Protein AF-A0A3N8QEL3-F1 (afdb_monomer)

Organism: NCBI:txid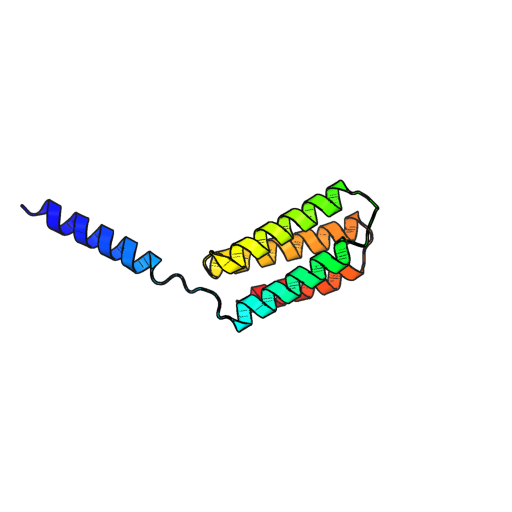488447

pLDDT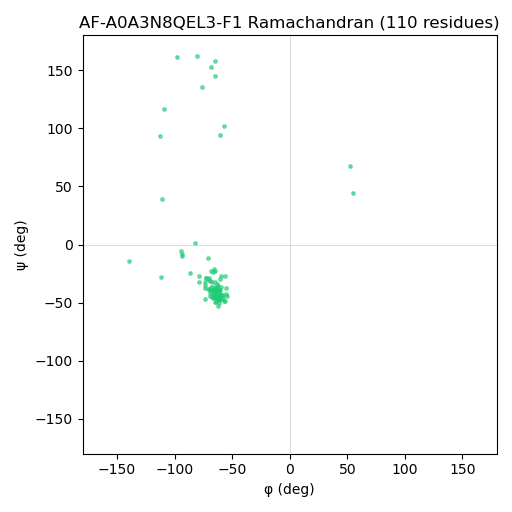: mean 83.71, std 16.27, range [44.38, 97.25]

Foldseek 3Di:
DPPVVVVVVVVVVVVVVVVPLQADDPVLLVLLLVLLVQLLVLLVVFPPPVVLSVVLVVLSVVLNVCNVPHGLVVNLVSLLVSLVSLVVSCVVRVRVSSNVSSVSSNVSSVVD

Mean predicted aligned error: 9.05 Å

Radius of gyration: 18.65 Å; Cα contacts (8 Å, |Δi|>4): 108; chains: 1; bounding box: 52×32×47 Å

Sequence (112 aa):
MRAIRSTLAIVVLLACGVARADTLTIDQAMSARRALDAVQAAGARVDTKPEVRAWLLDDVAIARRALETAQRSDVKQRLIDVAIRARVAAMLLNTPALTPAAAAVDGLAQRL

Structure (mmCIF, N/CA/C/O backbone):
data_AF-A0A3N8QEL3-F1
#
_entry.id   AF-A0A3N8QEL3-F1
#
loop_
_atom_site.group_PDB
_atom_site.id
_atom_site.type_symbol
_atom_site.label_atom_id
_atom_site.label_alt_id
_atom_site.label_comp_id
_atom_site.label_asym_id
_atom_site.label_entity_id
_atom_site.label_seq_id
_atom_site.pdbx_PDB_ins_code
_atom_site.Cartn_x
_atom_site.Cartn_y
_atom_site.Cartn_z
_atom_site.occupancy
_atom_site.B_iso_or_equiv
_atom_site.auth_seq_id
_atom_site.auth_comp_id
_atom_site.auth_asym_id
_atom_site.auth_atom_id
_atom_site.pdbx_PDB_model_num
ATOM 1 N N . MET A 1 1 ? -38.765 21.380 29.645 1.00 47.31 1 MET A N 1
ATOM 2 C CA . MET A 1 1 ? -37.405 20.832 29.890 1.00 47.31 1 MET A CA 1
ATOM 3 C C . MET A 1 1 ? -37.266 19.355 29.458 1.00 47.31 1 MET A C 1
ATOM 5 O O . MET A 1 1 ? -36.734 18.550 30.210 1.00 47.31 1 MET A O 1
ATOM 9 N N . ARG A 1 2 ? -37.734 18.955 28.260 1.00 48.06 2 ARG A N 1
ATOM 10 C CA . ARG A 1 2 ? -37.604 17.560 27.758 1.00 48.06 2 ARG A CA 1
ATOM 11 C C . ARG A 1 2 ? -36.652 17.418 26.562 1.00 48.06 2 ARG A C 1
ATOM 13 O O . ARG A 1 2 ? -36.002 16.391 26.452 1.00 48.06 2 ARG A O 1
ATOM 20 N N . ALA A 1 3 ? -36.495 18.460 25.741 1.00 47.41 3 ALA A N 1
ATOM 21 C CA . ALA A 1 3 ? -35.648 18.423 24.543 1.00 47.41 3 ALA A CA 1
ATOM 22 C C . ALA A 1 3 ? -34.133 18.355 24.835 1.00 47.41 3 ALA A C 1
ATOM 24 O O . ALA A 1 3 ? -33.389 17.762 24.064 1.00 47.41 3 ALA A O 1
ATOM 25 N N . ILE A 1 4 ? -33.683 18.901 25.973 1.00 54.16 4 ILE A N 1
ATOM 26 C CA . ILE A 1 4 ? -32.254 18.963 26.344 1.00 54.16 4 ILE A CA 1
ATOM 27 C C . ILE A 1 4 ? -31.693 17.572 26.695 1.00 54.16 4 ILE A C 1
ATOM 29 O O . ILE A 1 4 ? -30.520 17.293 26.470 1.00 54.16 4 ILE A O 1
ATOM 33 N N . ARG A 1 5 ? -32.525 16.665 27.229 1.00 51.56 5 ARG A N 1
ATOM 34 C CA . ARG A 1 5 ? -32.082 15.304 27.582 1.00 51.56 5 ARG A CA 1
ATOM 35 C C . ARG A 1 5 ? -31.862 14.426 26.347 1.00 51.56 5 ARG A C 1
ATOM 37 O O . ARG A 1 5 ? -30.967 13.588 26.359 1.00 51.56 5 ARG A O 1
ATOM 44 N N . SER A 1 6 ? -32.640 14.637 25.286 1.00 52.88 6 SER A N 1
ATOM 45 C CA . SER A 1 6 ? -32.555 13.844 24.055 1.00 52.88 6 SER A CA 1
ATOM 46 C C . SER A 1 6 ? -31.312 14.178 23.229 1.00 52.88 6 SER A C 1
ATOM 48 O O . SER A 1 6 ? -30.684 13.280 22.675 1.00 52.88 6 SER A O 1
ATOM 50 N N . THR A 1 7 ? -30.915 15.453 23.174 1.00 55.09 7 THR A N 1
ATOM 51 C CA . THR A 1 7 ? -29.715 15.882 22.438 1.00 55.09 7 THR A CA 1
ATOM 52 C C . THR A 1 7 ? -28.426 15.385 23.091 1.00 55.09 7 THR A C 1
ATOM 54 O O . THR A 1 7 ? -27.519 14.950 22.388 1.00 55.09 7 THR A O 1
ATOM 57 N N . LEU A 1 8 ? -28.365 15.345 24.426 1.00 55.44 8 LEU A N 1
ATOM 58 C CA . LEU A 1 8 ? -27.232 14.779 25.171 1.00 55.44 8 LEU A CA 1
ATOM 59 C C . LEU A 1 8 ? -27.033 13.280 24.903 1.00 55.44 8 LEU A C 1
ATOM 61 O O . LEU A 1 8 ? -25.901 12.842 24.724 1.00 55.44 8 LEU A O 1
ATOM 65 N N . ALA A 1 9 ? -28.114 12.501 24.819 1.00 53.41 9 ALA A N 1
ATOM 66 C CA . ALA A 1 9 ? -28.026 11.068 24.533 1.00 53.41 9 ALA A CA 1
ATOM 67 C C . ALA A 1 9 ? -27.458 10.784 23.131 1.00 53.41 9 ALA A C 1
ATOM 69 O O . ALA A 1 9 ? -26.655 9.870 22.968 1.00 53.41 9 ALA A O 1
ATOM 70 N N . ILE A 1 10 ? -27.824 11.597 22.135 1.00 58.16 10 ILE A N 1
ATOM 71 C CA . ILE A 1 10 ? -27.321 11.478 20.760 1.00 58.16 10 ILE A CA 1
ATOM 72 C C . ILE A 1 10 ? -25.837 11.853 20.692 1.00 58.16 10 ILE A C 1
ATOM 74 O O . ILE A 1 10 ? -25.065 11.137 20.065 1.00 58.16 10 ILE A O 1
ATOM 78 N N . VAL A 1 11 ? -25.412 12.914 21.388 1.00 57.41 11 VAL A N 1
ATOM 79 C CA . VAL A 1 11 ? -23.993 13.309 21.461 1.00 57.41 11 VAL A CA 1
ATOM 80 C C . VAL A 1 11 ? -23.150 12.242 22.161 1.00 57.41 11 VAL A C 1
ATOM 82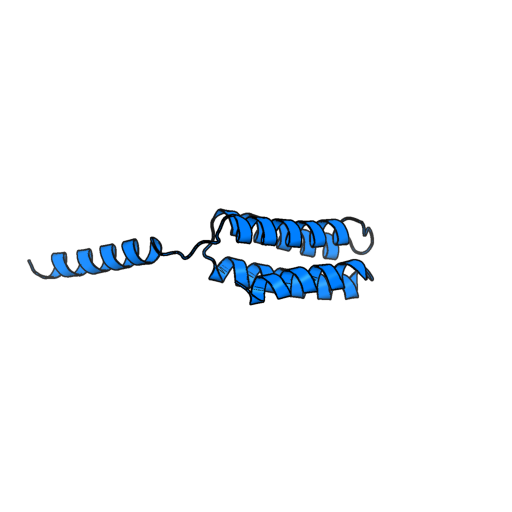 O O . VAL A 1 11 ? -22.056 11.941 21.696 1.00 57.41 11 VAL A O 1
ATOM 85 N N . VAL A 1 12 ? -23.661 11.617 23.226 1.00 55.12 12 VAL A N 1
ATOM 86 C CA . VAL A 1 12 ? -22.973 10.511 23.912 1.00 55.12 12 VAL A CA 1
ATOM 87 C C . VAL A 1 12 ? -22.930 9.252 23.043 1.00 55.12 12 VAL A C 1
ATOM 89 O O . VAL A 1 12 ? -21.894 8.603 22.998 1.00 55.12 12 VAL A O 1
ATOM 92 N N . LEU A 1 13 ? -23.994 8.920 22.306 1.00 52.78 13 LEU A N 1
ATOM 93 C CA . LEU A 1 13 ? -23.998 7.789 21.367 1.00 52.78 13 LEU A CA 1
ATOM 94 C C . LEU A 1 13 ? -23.066 8.019 20.171 1.00 52.78 13 LEU A C 1
ATOM 96 O O . LEU A 1 13 ? -22.363 7.095 19.776 1.00 52.78 13 LEU A O 1
ATOM 100 N N . LEU A 1 14 ? -23.002 9.243 19.638 1.00 52.00 14 LEU A N 1
ATOM 101 C CA . LEU A 1 14 ? -22.030 9.619 18.610 1.00 52.00 14 LEU A CA 1
ATOM 102 C C . LEU A 1 14 ? -20.606 9.542 19.162 1.00 52.00 14 LEU A C 1
ATOM 104 O O . LEU A 1 14 ? -19.788 8.860 18.562 1.00 52.00 14 LEU A O 1
ATOM 108 N N . ALA A 1 15 ? -20.327 10.137 20.327 1.00 50.81 15 ALA A N 1
ATOM 109 C CA . ALA A 1 15 ? -19.009 10.111 20.969 1.00 50.81 15 ALA A CA 1
ATOM 110 C C . ALA A 1 15 ? -18.554 8.689 21.356 1.00 50.81 15 ALA A C 1
ATOM 112 O O . ALA A 1 15 ? -17.384 8.345 21.201 1.00 50.81 15 ALA A O 1
ATOM 113 N N . CYS A 1 16 ? -19.476 7.839 21.818 1.00 49.84 16 CYS A N 1
ATOM 114 C CA . CYS A 1 16 ? -19.197 6.451 22.188 1.00 49.84 16 CYS A CA 1
ATOM 115 C C . CYS A 1 16 ? -19.103 5.530 20.954 1.00 49.84 16 CYS A C 1
ATOM 117 O O . CYS A 1 16 ? -18.349 4.560 20.973 1.00 49.84 16 CYS A O 1
ATOM 119 N N . GLY A 1 17 ? -19.786 5.872 19.854 1.00 44.38 17 GLY A N 1
ATOM 120 C CA . GLY A 1 17 ? -19.627 5.227 18.549 1.00 44.38 17 GLY A CA 1
ATOM 121 C C . GLY A 1 17 ? -18.254 5.479 17.918 1.00 44.38 17 GLY A C 1
ATOM 122 O O . GLY A 1 17 ? -17.677 4.559 17.346 1.00 44.38 17 GLY A O 1
ATOM 123 N N . VAL A 1 18 ? -17.672 6.677 18.087 1.00 50.12 18 VAL A N 1
ATOM 124 C CA . VAL A 1 18 ? -16.295 6.959 17.619 1.00 50.12 18 VAL A CA 1
ATOM 125 C C . VAL A 1 18 ? -15.233 6.266 18.479 1.00 50.12 18 VAL A C 1
ATOM 127 O O . VAL A 1 18 ? -14.170 5.913 17.976 1.00 50.12 18 VAL A O 1
ATOM 130 N N . ALA A 1 19 ? -15.520 6.031 19.764 1.00 46.81 19 ALA A N 1
ATOM 131 C CA . ALA A 1 19 ? -14.601 5.363 20.689 1.00 46.81 19 ALA A CA 1
ATOM 132 C C . ALA A 1 19 ? -14.421 3.861 20.402 1.00 46.81 19 ALA A C 1
ATOM 134 O O . ALA A 1 19 ? -13.507 3.239 20.940 1.00 46.81 19 ALA A O 1
ATOM 135 N N . ARG A 1 20 ? -15.265 3.281 19.539 1.00 49.47 20 ARG A N 1
ATOM 136 C CA . ARG A 1 20 ? -15.131 1.905 19.050 1.00 49.47 20 ARG A CA 1
ATOM 137 C C . ARG A 1 20 ? -14.766 1.879 17.569 1.00 49.47 20 ARG A C 1
ATOM 139 O O . ARG A 1 20 ? -15.259 1.056 16.808 1.00 49.47 20 ARG A O 1
ATOM 146 N N . ALA A 1 21 ? -13.895 2.799 17.160 1.00 55.88 21 ALA A N 1
ATOM 147 C CA . ALA A 1 21 ? -13.051 2.562 16.006 1.00 55.88 21 ALA A CA 1
ATOM 148 C C . ALA A 1 21 ? -12.269 1.273 16.290 1.00 55.88 21 ALA A C 1
ATOM 150 O O . ALA A 1 21 ? -11.333 1.289 17.086 1.00 55.88 21 ALA A O 1
ATOM 151 N N . ASP A 1 22 ? -12.687 0.155 15.696 1.00 69.06 22 ASP A N 1
ATOM 152 C CA . ASP A 1 22 ? -11.856 -1.043 15.629 1.00 69.06 22 ASP A CA 1
ATOM 153 C C . ASP A 1 22 ? -10.600 -0.635 14.859 1.00 69.06 22 ASP A C 1
ATOM 155 O O . ASP A 1 22 ? -10.592 -0.543 13.632 1.00 69.06 22 ASP A O 1
ATOM 159 N N . THR A 1 23 ? -9.563 -0.249 15.592 1.00 75.56 23 THR A N 1
ATOM 160 C CA . THR A 1 23 ? -8.256 0.080 15.044 1.00 75.56 23 THR A CA 1
ATOM 161 C C . THR A 1 23 ? -7.495 -1.213 14.783 1.00 75.56 23 THR A C 1
ATOM 163 O O . THR A 1 23 ? -7.855 -2.296 15.255 1.00 75.56 23 THR A O 1
ATOM 166 N N . LEU A 1 24 ? -6.450 -1.133 13.964 1.00 82.56 24 LEU A N 1
ATOM 167 C CA . LEU A 1 24 ? -5.587 -2.285 13.744 1.00 82.56 24 LEU A CA 1
ATOM 168 C C . LEU A 1 24 ? -4.852 -2.668 15.028 1.00 82.56 24 LEU A C 1
ATOM 170 O O . LEU A 1 24 ? -4.402 -1.806 15.783 1.00 82.56 24 LEU A O 1
ATOM 174 N N . THR A 1 25 ? -4.646 -3.971 15.229 1.00 89.00 25 THR A N 1
ATOM 175 C CA . THR A 1 25 ? -3.651 -4.420 16.207 1.00 89.00 25 THR A CA 1
ATOM 176 C C . THR A 1 25 ? -2.251 -4.002 15.749 1.00 89.00 25 THR A C 1
ATOM 178 O O . THR A 1 25 ? -2.005 -3.791 14.558 1.00 89.00 25 THR A O 1
ATOM 181 N N . ILE A 1 26 ? -1.301 -3.921 16.685 1.00 87.75 26 ILE A N 1
ATOM 182 C CA . ILE A 1 26 ? 0.094 -3.562 16.376 1.00 87.75 26 ILE A CA 1
ATOM 183 C C . ILE A 1 26 ? 0.677 -4.500 15.307 1.00 87.75 26 ILE A C 1
ATOM 185 O O . ILE A 1 26 ? 1.300 -4.035 14.353 1.00 87.75 26 ILE A O 1
ATOM 189 N N . ASP A 1 27 ? 0.419 -5.806 15.408 1.00 90.38 27 ASP A N 1
ATOM 190 C CA . ASP A 1 27 ? 0.908 -6.795 14.441 1.00 90.38 27 ASP A CA 1
ATOM 191 C C . ASP A 1 27 ? 0.304 -6.604 13.046 1.00 90.38 27 ASP A C 1
ATOM 193 O O . ASP A 1 27 ? 1.008 -6.733 12.038 1.00 90.38 27 ASP A O 1
ATOM 197 N N . GLN A 1 28 ? -0.983 -6.253 12.967 1.00 91.06 28 GLN A N 1
ATOM 198 C CA . GLN A 1 28 ? -1.645 -5.934 11.703 1.00 91.06 28 GLN A CA 1
ATOM 199 C C . GLN A 1 28 ? -1.066 -4.659 11.084 1.00 91.06 28 GLN A C 1
ATOM 201 O O . GLN A 1 28 ? -0.748 -4.654 9.895 1.00 91.06 28 GLN A O 1
ATOM 206 N N . ALA A 1 29 ? -0.863 -3.610 11.886 1.00 91.25 29 ALA A N 1
ATOM 207 C CA . ALA A 1 29 ? -0.270 -2.356 11.431 1.00 91.25 29 ALA A CA 1
ATOM 208 C C . ALA A 1 29 ? 1.175 -2.555 10.943 1.00 91.25 29 ALA A C 1
ATOM 210 O O . ALA A 1 29 ? 1.542 -2.081 9.867 1.00 91.25 29 ALA A O 1
ATOM 211 N N . MET A 1 30 ? 1.986 -3.324 11.674 1.00 93.31 30 MET A N 1
ATOM 212 C CA . MET A 1 30 ? 3.356 -3.661 11.275 1.00 93.31 30 MET A CA 1
ATOM 213 C C . MET A 1 30 ? 3.399 -4.517 10.007 1.00 93.31 30 MET A C 1
ATO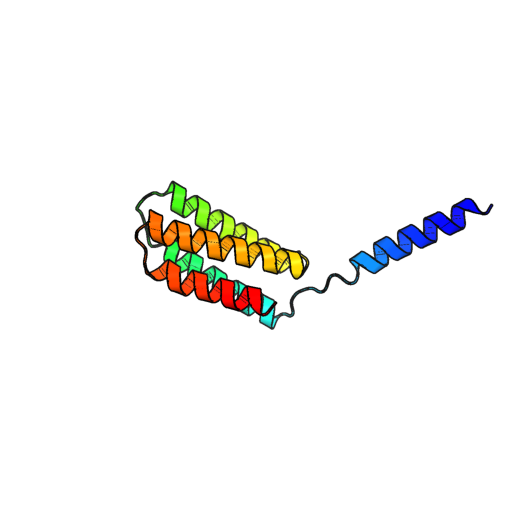M 215 O O . MET A 1 30 ? 4.239 -4.287 9.137 1.00 93.31 30 MET A O 1
ATOM 219 N N . SER A 1 31 ? 2.486 -5.479 9.870 1.00 93.69 31 SER A N 1
ATOM 220 C CA . SER A 1 31 ? 2.385 -6.309 8.665 1.00 93.69 31 SER A CA 1
ATOM 221 C C . SER A 1 31 ? 1.969 -5.479 7.448 1.00 93.69 31 SER A C 1
ATOM 223 O O . SER A 1 31 ? 2.593 -5.592 6.392 1.00 93.69 31 SER A O 1
ATOM 225 N N . ALA A 1 32 ? 0.982 -4.590 7.607 1.00 93.62 32 ALA A N 1
ATOM 226 C CA . ALA A 1 32 ? 0.558 -3.663 6.562 1.00 93.62 32 ALA A CA 1
ATOM 227 C C . ALA A 1 32 ? 1.706 -2.736 6.146 1.00 93.62 32 ALA A C 1
ATOM 229 O O . ALA A 1 32 ? 1.971 -2.569 4.957 1.00 93.62 32 ALA A O 1
ATOM 230 N N . ARG A 1 33 ? 2.454 -2.200 7.117 1.00 95.12 33 ARG A N 1
ATOM 231 C CA . ARG A 1 33 ? 3.606 -1.330 6.858 1.00 95.12 33 ARG A CA 1
ATOM 232 C C . ARG A 1 33 ? 4.694 -2.038 6.054 1.00 95.12 33 ARG A C 1
ATOM 234 O O . ARG A 1 33 ? 5.142 -1.489 5.055 1.00 95.12 33 ARG A O 1
ATOM 241 N N . ARG A 1 34 ? 5.052 -3.277 6.413 1.00 95.44 34 ARG A N 1
ATOM 242 C CA . ARG A 1 34 ? 6.021 -4.086 5.646 1.00 95.44 34 ARG A CA 1
ATOM 243 C C . ARG A 1 34 ? 5.543 -4.376 4.222 1.00 95.44 34 ARG A C 1
ATOM 245 O O . ARG A 1 34 ? 6.349 -4.345 3.295 1.00 95.44 34 ARG A O 1
ATOM 252 N N . ALA A 1 35 ? 4.250 -4.644 4.036 1.00 95.31 35 ALA A N 1
ATOM 253 C CA . ALA A 1 35 ? 3.683 -4.869 2.708 1.00 95.31 35 ALA A CA 1
ATOM 254 C C . ALA A 1 35 ? 3.756 -3.597 1.838 1.00 95.31 35 ALA A C 1
ATOM 256 O O . ALA A 1 35 ? 4.150 -3.665 0.675 1.00 95.31 35 ALA A O 1
ATOM 257 N N . LEU A 1 36 ? 3.461 -2.430 2.419 1.00 96.19 36 LEU A N 1
ATOM 258 C CA . LEU A 1 36 ? 3.608 -1.129 1.758 1.00 96.19 36 LEU A CA 1
ATOM 259 C C . LEU A 1 36 ? 5.075 -0.803 1.433 1.00 96.19 36 LEU A C 1
ATOM 261 O O . LEU A 1 36 ? 5.369 -0.325 0.338 1.00 96.19 36 LEU A O 1
ATOM 265 N N . ASP A 1 37 ? 6.006 -1.120 2.336 1.00 95.75 37 ASP A N 1
ATOM 266 C CA . ASP A 1 37 ? 7.443 -0.923 2.116 1.00 95.75 37 ASP A CA 1
ATOM 267 C C . ASP A 1 37 ? 7.958 -1.781 0.940 1.00 95.75 37 ASP A C 1
ATOM 269 O O . ASP A 1 37 ? 8.804 -1.329 0.167 1.00 95.75 37 ASP A O 1
ATOM 273 N N . ALA A 1 38 ? 7.410 -2.986 0.738 1.00 94.56 38 ALA A N 1
ATOM 274 C CA . ALA A 1 38 ? 7.728 -3.819 -0.423 1.00 94.56 38 ALA A CA 1
ATOM 275 C C . ALA A 1 38 ? 7.252 -3.194 -1.749 1.00 94.56 38 ALA A C 1
ATOM 277 O O . ALA A 1 38 ? 7.994 -3.218 -2.733 1.00 94.56 38 ALA A O 1
ATOM 278 N N . VAL A 1 39 ? 6.057 -2.586 -1.779 1.00 94.75 39 VAL A N 1
ATOM 279 C CA . VAL A 1 39 ? 5.565 -1.838 -2.956 1.00 94.75 39 VAL A CA 1
ATOM 280 C C . VAL A 1 39 ? 6.458 -0.630 -3.235 1.00 94.75 39 VAL A C 1
ATOM 282 O O . VAL A 1 39 ? 6.872 -0.423 -4.377 1.00 94.75 39 VAL A O 1
ATOM 285 N N . GLN A 1 40 ? 6.821 0.130 -2.198 1.00 94.94 40 GLN A N 1
ATOM 286 C CA . GLN A 1 40 ? 7.736 1.264 -2.325 1.00 94.94 40 GLN A CA 1
ATOM 287 C C . GLN A 1 40 ? 9.100 0.830 -2.875 1.00 94.94 40 GLN A C 1
ATOM 289 O O . GLN A 1 40 ? 9.603 1.448 -3.811 1.00 94.94 40 GLN A O 1
ATOM 294 N N . ALA A 1 41 ? 9.690 -0.242 -2.343 1.00 93.50 41 ALA A N 1
ATOM 295 C CA . ALA A 1 41 ? 10.983 -0.747 -2.800 1.00 93.50 41 ALA A CA 1
ATOM 296 C C . ALA A 1 41 ? 10.942 -1.238 -4.258 1.00 93.50 41 ALA A C 1
ATOM 298 O O . ALA A 1 41 ? 11.899 -1.025 -5.005 1.00 93.50 41 ALA A O 1
ATOM 299 N N . ALA A 1 42 ? 9.837 -1.866 -4.671 1.00 91.19 42 ALA A N 1
ATOM 300 C CA . ALA A 1 42 ? 9.629 -2.305 -6.048 1.00 91.19 42 ALA A CA 1
ATOM 301 C C . ALA A 1 42 ? 9.439 -1.122 -7.017 1.00 91.19 42 ALA A C 1
ATOM 303 O O . ALA A 1 42 ? 9.968 -1.159 -8.126 1.00 91.19 42 ALA A O 1
ATOM 304 N N . GLY A 1 43 ? 8.735 -0.064 -6.601 1.00 86.69 43 GLY A N 1
ATOM 305 C CA . GLY A 1 43 ? 8.501 1.133 -7.419 1.00 86.69 43 GLY A CA 1
ATOM 306 C C . GLY A 1 43 ? 9.683 2.108 -7.476 1.00 86.69 43 GLY A C 1
ATOM 307 O O . GLY A 1 43 ? 9.901 2.751 -8.500 1.00 86.69 43 GLY A O 1
ATOM 308 N N . ALA A 1 44 ? 10.482 2.208 -6.410 1.00 83.19 44 ALA A N 1
ATOM 309 C CA . ALA A 1 44 ? 11.580 3.175 -6.308 1.00 83.19 44 ALA A CA 1
ATOM 310 C C . ALA A 1 44 ? 12.747 2.900 -7.269 1.00 83.19 44 ALA A C 1
ATOM 312 O O . ALA A 1 44 ? 13.501 3.811 -7.591 1.00 83.19 44 ALA A O 1
ATOM 313 N N . ARG A 1 45 ? 12.902 1.655 -7.735 1.00 76.06 45 ARG A N 1
ATOM 314 C CA . ARG A 1 45 ? 13.998 1.240 -8.629 1.00 76.06 45 ARG A CA 1
ATOM 315 C C . ARG A 1 45 ? 13.747 1.566 -10.106 1.00 76.06 45 ARG A C 1
ATOM 317 O O . ARG A 1 45 ? 14.560 1.202 -10.947 1.00 76.06 45 ARG A O 1
ATOM 324 N N . VAL A 1 46 ? 12.615 2.190 -10.428 1.00 77.56 46 VAL A N 1
ATOM 325 C CA . VAL A 1 46 ? 12.167 2.401 -11.807 1.00 77.56 46 VAL A CA 1
ATOM 326 C C . VAL A 1 46 ? 12.281 3.873 -12.173 1.00 77.56 46 VAL A C 1
ATOM 328 O O . VAL A 1 46 ? 11.577 4.690 -11.592 1.00 77.56 46 VAL A O 1
ATOM 331 N N . ASP A 1 47 ? 13.121 4.221 -13.147 1.00 77.88 47 ASP A N 1
ATOM 332 C CA . ASP 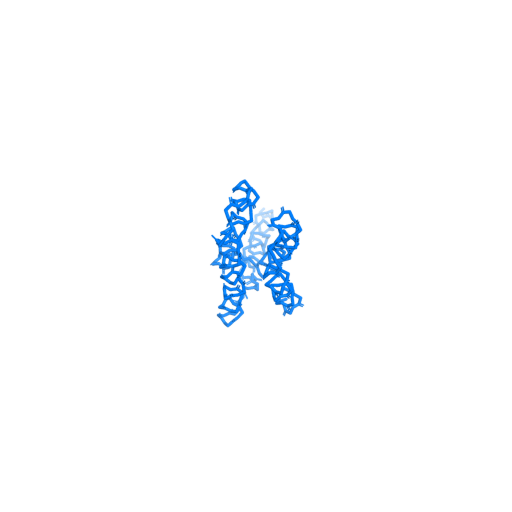A 1 47 ? 13.256 5.607 -13.639 1.00 77.88 47 ASP A CA 1
ATOM 333 C C . ASP A 1 47 ? 12.402 5.937 -14.867 1.00 77.88 47 ASP A C 1
ATOM 335 O O . ASP A 1 47 ? 12.297 7.089 -15.284 1.00 77.88 47 ASP A O 1
ATOM 339 N N . THR A 1 48 ? 11.726 4.942 -15.430 1.00 78.00 48 THR A N 1
ATOM 340 C CA . THR A 1 48 ? 10.785 5.137 -16.532 1.00 78.00 48 THR A CA 1
ATOM 341 C C . THR A 1 48 ? 9.471 5.726 -16.006 1.00 78.00 48 THR A C 1
ATOM 343 O O . THR A 1 48 ? 8.959 5.246 -15.001 1.00 78.00 48 THR A O 1
ATOM 346 N N . LYS A 1 49 ? 8.903 6.735 -16.690 1.00 87.25 49 LYS A N 1
ATOM 347 C CA . LYS A 1 49 ? 7.614 7.381 -16.339 1.00 87.25 49 LYS A CA 1
ATOM 348 C C . LYS A 1 49 ? 7.554 7.858 -14.872 1.00 87.25 49 LYS A C 1
ATOM 350 O O . LYS A 1 49 ? 6.801 7.301 -14.060 1.00 87.25 49 LYS A O 1
ATOM 355 N N . PRO A 1 50 ? 8.361 8.871 -14.500 1.00 90.06 50 PRO A N 1
ATOM 356 C CA . PRO A 1 50 ? 8.463 9.367 -13.125 1.00 90.06 50 PRO A CA 1
ATOM 357 C C . PRO A 1 50 ? 7.120 9.815 -12.531 1.00 90.06 50 PRO A C 1
ATOM 359 O O . PRO A 1 50 ? 6.936 9.727 -11.319 1.00 90.06 50 PRO A O 1
ATOM 362 N N . GLU A 1 51 ? 6.170 10.239 -13.361 1.00 92.94 51 GLU A N 1
ATOM 363 C CA . GLU A 1 51 ? 4.803 10.587 -12.981 1.00 92.94 51 GLU A CA 1
ATOM 364 C C . GLU A 1 51 ? 4.005 9.384 -12.459 1.00 92.94 51 GLU A C 1
ATOM 366 O O . GLU A 1 51 ? 3.334 9.491 -11.434 1.00 92.94 51 GLU A O 1
ATOM 371 N N . VAL A 1 52 ? 4.133 8.212 -13.092 1.00 91.19 52 VAL A N 1
ATOM 372 C CA . VAL A 1 52 ? 3.467 6.974 -12.649 1.00 91.19 52 VAL A CA 1
ATOM 373 C C . VAL A 1 52 ? 4.1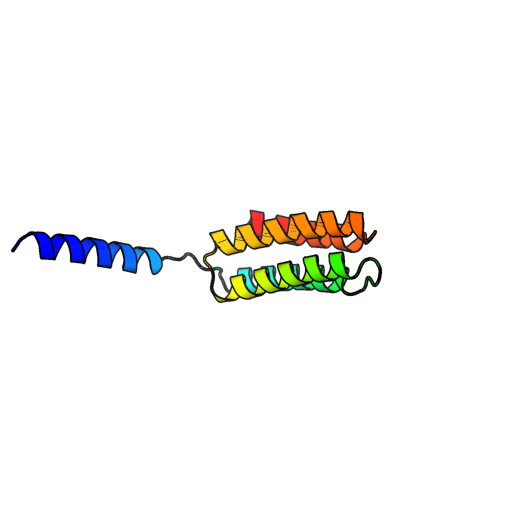06 6.464 -11.361 1.00 91.19 52 VAL A C 1
ATOM 375 O O . VAL A 1 52 ? 3.407 6.019 -10.449 1.00 91.19 52 VAL A O 1
ATOM 378 N N . ARG A 1 53 ? 5.435 6.573 -11.249 1.00 92.19 53 ARG A N 1
ATOM 379 C CA . ARG A 1 53 ? 6.148 6.273 -10.002 1.00 92.19 53 ARG A CA 1
ATOM 380 C C . ARG A 1 53 ? 5.692 7.190 -8.869 1.00 92.19 53 ARG A C 1
ATOM 382 O O . ARG A 1 53 ? 5.369 6.695 -7.794 1.00 92.19 53 ARG A O 1
ATOM 389 N N . ALA A 1 54 ? 5.664 8.503 -9.090 1.00 92.44 54 ALA A N 1
ATOM 390 C CA . ALA A 1 54 ? 5.241 9.473 -8.083 1.00 92.44 54 ALA A CA 1
ATOM 391 C C . ALA A 1 54 ? 3.796 9.216 -7.638 1.00 92.44 54 ALA A C 1
ATOM 393 O O . ALA A 1 54 ? 3.527 9.182 -6.442 1.00 92.44 54 ALA A O 1
ATOM 394 N N . TRP A 1 55 ? 2.902 8.938 -8.588 1.00 93.88 55 TRP A N 1
ATOM 395 C CA . TRP A 1 55 ? 1.514 8.565 -8.320 1.00 93.88 55 TRP A CA 1
ATOM 396 C C . TRP A 1 55 ? 1.380 7.318 -7.431 1.00 93.88 55 TRP A C 1
ATOM 398 O O . TRP A 1 55 ? 0.578 7.315 -6.498 1.00 93.88 55 TRP A O 1
ATOM 408 N N . LEU A 1 56 ? 2.177 6.271 -7.678 1.00 94.44 56 LEU A N 1
ATOM 409 C CA . LEU A 1 56 ? 2.193 5.073 -6.834 1.00 94.44 56 LEU A CA 1
ATOM 410 C C . LEU A 1 56 ? 2.739 5.370 -5.428 1.00 94.44 56 LEU A C 1
ATOM 412 O O . LEU A 1 56 ? 2.169 4.922 -4.435 1.00 94.44 56 LEU A O 1
ATOM 416 N N . LEU A 1 57 ? 3.855 6.097 -5.338 1.00 94.00 57 LEU A N 1
ATOM 417 C CA . LEU A 1 57 ? 4.510 6.386 -4.060 1.00 94.00 57 LEU A CA 1
ATOM 418 C C . LEU A 1 57 ? 3.690 7.337 -3.179 1.00 94.00 57 LEU A C 1
ATOM 420 O O . LEU A 1 57 ? 3.721 7.198 -1.957 1.00 94.00 57 LEU A O 1
ATOM 424 N N . ASP A 1 58 ? 2.935 8.256 -3.782 1.00 95.06 58 ASP A N 1
ATOM 425 C CA . ASP A 1 58 ? 1.984 9.108 -3.067 1.00 95.06 58 ASP A CA 1
ATOM 426 C C . ASP A 1 58 ? 0.863 8.274 -2.428 1.00 95.06 58 ASP A C 1
ATOM 428 O O . ASP A 1 58 ? 0.584 8.410 -1.238 1.00 95.06 58 ASP A O 1
ATOM 432 N N . ASP A 1 59 ? 0.301 7.312 -3.166 1.00 94.19 59 ASP A N 1
ATOM 433 C CA . ASP A 1 59 ? -0.741 6.422 -2.643 1.00 94.19 59 ASP A CA 1
ATOM 434 C C . ASP A 1 59 ? -0.223 5.540 -1.491 1.00 94.19 59 ASP A C 1
ATOM 436 O O . ASP A 1 59 ? -0.876 5.396 -0.455 1.00 94.19 59 ASP A O 1
ATOM 440 N N . VAL A 1 60 ? 1.010 5.033 -1.612 1.00 95.94 60 VAL A N 1
ATOM 441 C CA . VAL A 1 60 ? 1.696 4.317 -0.523 1.00 95.94 60 VAL A CA 1
ATOM 442 C C . VAL A 1 60 ? 1.891 5.218 0.701 1.00 95.94 60 VAL A C 1
ATOM 444 O O . VAL A 1 60 ? 1.668 4.777 1.833 1.00 95.94 60 VAL A O 1
ATOM 447 N N . ALA A 1 61 ? 2.280 6.481 0.513 1.00 94.62 61 ALA A N 1
ATOM 448 C CA . ALA A 1 61 ? 2.445 7.428 1.613 1.00 94.62 61 ALA A CA 1
ATOM 449 C C . ALA A 1 61 ? 1.109 7.738 2.311 1.00 94.62 61 ALA A C 1
ATOM 451 O O . ALA A 1 61 ? 1.057 7.784 3.543 1.00 94.62 61 ALA A O 1
ATOM 452 N N . ILE A 1 62 ? 0.026 7.891 1.545 1.00 93.06 62 ILE A N 1
ATOM 453 C CA . ILE A 1 62 ? -1.334 8.073 2.068 1.00 93.06 62 ILE A CA 1
ATOM 454 C C . ILE A 1 62 ? -1.759 6.848 2.886 1.00 93.06 62 ILE A C 1
ATOM 456 O O . ILE A 1 62 ? -2.216 7.001 4.021 1.00 93.06 62 ILE A O 1
ATOM 460 N N . ALA A 1 63 ? -1.556 5.636 2.363 1.00 93.56 63 ALA A N 1
ATOM 461 C CA . ALA A 1 63 ? -1.883 4.404 3.076 1.00 93.56 63 ALA A CA 1
ATOM 462 C C . ALA A 1 63 ? -1.081 4.259 4.380 1.00 93.56 63 ALA A C 1
ATOM 464 O O . ALA A 1 63 ? -1.652 3.891 5.404 1.00 93.56 63 ALA A O 1
ATOM 465 N N . ARG A 1 64 ? 0.212 4.621 4.388 1.00 94.31 64 ARG A N 1
ATOM 466 C CA . ARG A 1 64 ? 1.041 4.615 5.610 1.00 94.31 64 ARG A CA 1
ATOM 467 C C . ARG A 1 64 ? 0.507 5.569 6.676 1.00 94.31 64 ARG A C 1
ATOM 469 O O . ARG A 1 64 ? 0.411 5.167 7.828 1.00 94.31 64 ARG A O 1
ATOM 476 N N . ARG A 1 65 ? 0.116 6.792 6.301 1.00 90.75 65 ARG A N 1
ATOM 477 C CA . ARG A 1 65 ? -0.496 7.756 7.239 1.00 90.75 65 ARG A CA 1
ATOM 478 C C . ARG A 1 65 ? -1.819 7.238 7.806 1.00 90.75 65 ARG A C 1
ATOM 480 O O . ARG A 1 65 ? -2.113 7.448 8.980 1.00 90.75 65 ARG A O 1
ATOM 487 N N . ALA A 1 66 ? -2.598 6.524 6.992 1.00 88.75 66 ALA A N 1
ATOM 488 C CA . ALA A 1 66 ? -3.844 5.915 7.443 1.00 88.75 66 ALA A CA 1
ATOM 489 C C . ALA A 1 66 ? -3.614 4.824 8.504 1.00 88.75 66 ALA A C 1
ATO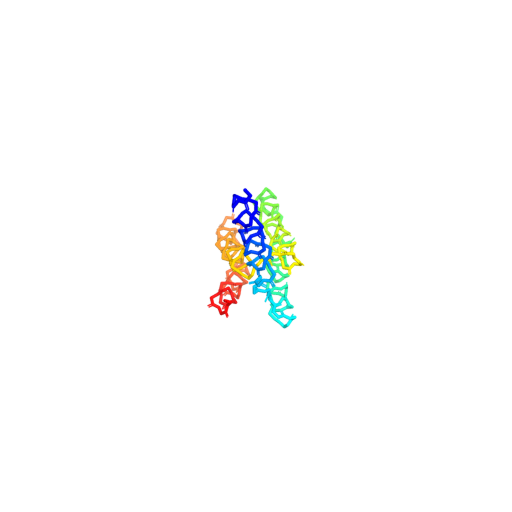M 491 O O . ALA A 1 66 ? -4.425 4.706 9.416 1.00 88.75 66 ALA A O 1
ATOM 492 N N . LEU A 1 67 ? -2.497 4.081 8.459 1.00 88.31 67 LEU A N 1
ATOM 493 C CA . LEU A 1 67 ? -2.177 3.075 9.489 1.00 88.31 67 LEU A CA 1
ATOM 494 C C . LEU A 1 67 ? -2.050 3.669 10.898 1.00 88.31 67 LEU A C 1
ATOM 496 O O . LEU A 1 67 ? -2.252 2.955 11.875 1.00 88.31 67 LEU A O 1
ATOM 500 N N . GLU A 1 68 ? -1.681 4.946 11.005 1.00 82.00 68 GLU A N 1
ATOM 501 C CA . GLU A 1 68 ? -1.393 5.600 12.284 1.00 82.00 68 GLU A CA 1
ATOM 502 C C . GLU A 1 68 ? -2.651 6.176 12.949 1.00 82.00 68 GLU A C 1
ATOM 504 O O . GLU A 1 68 ? -2.673 6.359 14.163 1.00 82.00 68 GLU A O 1
ATOM 509 N N . THR A 1 69 ? -3.687 6.489 12.165 1.00 75.06 69 THR A N 1
ATOM 510 C CA . THR A 1 69 ? -4.790 7.357 12.619 1.00 75.06 69 THR A CA 1
ATOM 511 C C . THR A 1 69 ? -6.187 6.918 12.176 1.00 75.06 69 THR A C 1
ATOM 513 O O . THR A 1 69 ? -7.167 7.428 12.717 1.00 75.06 69 THR A O 1
ATOM 516 N N . ALA A 1 70 ? -6.310 6.000 11.211 1.00 79.50 70 ALA A N 1
ATOM 517 C CA . ALA A 1 70 ? -7.592 5.659 10.597 1.00 79.50 70 ALA A CA 1
ATOM 518 C C . ALA A 1 70 ? -8.245 4.400 11.192 1.00 79.50 70 ALA A C 1
ATOM 520 O O . ALA A 1 70 ? -7.602 3.554 11.818 1.00 79.50 70 ALA A O 1
ATOM 521 N N . GLN A 1 71 ? -9.552 4.266 10.955 1.00 85.81 71 GLN A N 1
ATOM 522 C CA . GLN A 1 71 ? -10.312 3.067 11.307 1.00 85.81 71 GLN A CA 1
ATOM 523 C C . GLN A 1 71 ? -9.876 1.878 10.439 1.00 85.81 71 GLN A C 1
ATOM 525 O O . GLN A 1 71 ? -9.442 2.052 9.298 1.00 85.81 71 GLN A O 1
ATOM 530 N N . ARG A 1 72 ? -10.023 0.643 10.937 1.00 85.75 72 ARG A N 1
ATOM 531 C CA . ARG A 1 72 ? -9.632 -0.573 10.198 1.00 85.75 72 ARG A CA 1
ATOM 532 C C . ARG A 1 72 ? -10.282 -0.692 8.820 1.00 85.75 72 ARG A C 1
ATOM 534 O O . ARG A 1 72 ? -9.614 -1.134 7.889 1.00 85.75 72 ARG A O 1
ATOM 541 N N . SER A 1 73 ? -11.546 -0.293 8.673 1.00 86.62 73 SER A N 1
ATOM 542 C CA . SER A 1 73 ? -12.251 -0.273 7.381 1.00 86.62 73 SER A CA 1
ATOM 543 C C . SER A 1 73 ? -11.585 0.661 6.373 1.00 86.62 73 SER A C 1
ATOM 545 O O . SER A 1 73 ? -11.389 0.284 5.218 1.00 86.62 73 SER A O 1
ATOM 547 N N . ASP A 1 74 ? -11.177 1.846 6.823 1.00 90.56 74 ASP A N 1
ATOM 548 C CA . ASP A 1 74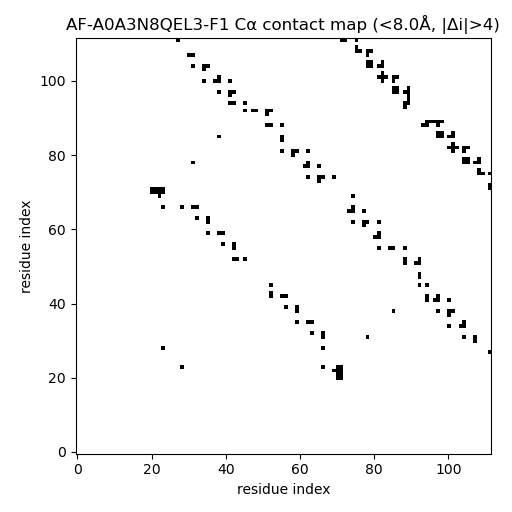 ? -10.505 2.831 5.981 1.00 90.56 74 ASP A CA 1
ATOM 549 C C . ASP A 1 74 ? -9.128 2.319 5.578 1.00 90.56 74 ASP A C 1
ATOM 551 O O . ASP A 1 74 ? -8.767 2.356 4.404 1.00 90.56 74 ASP A O 1
ATOM 555 N N . VAL A 1 75 ? -8.377 1.767 6.534 1.00 91.75 75 VAL A N 1
ATOM 556 C CA . VAL A 1 75 ? -7.077 1.153 6.257 1.00 91.75 75 VAL A CA 1
ATOM 557 C C . VAL A 1 75 ? -7.209 0.023 5.238 1.00 91.75 75 VAL A C 1
ATOM 559 O O . VAL A 1 75 ? -6.440 -0.026 4.280 1.00 91.75 75 VAL A O 1
ATOM 562 N N . LYS A 1 76 ? -8.199 -0.860 5.399 1.00 94.00 76 LYS A N 1
ATOM 563 C CA . LYS A 1 76 ? -8.481 -1.934 4.442 1.00 94.00 76 LYS A CA 1
ATOM 564 C C . LYS A 1 76 ? -8.713 -1.383 3.038 1.00 94.00 76 LYS A C 1
ATOM 566 O O . LYS A 1 76 ? -8.083 -1.864 2.099 1.00 94.00 76 LYS A O 1
ATOM 571 N N . GLN A 1 77 ? -9.555 -0.361 2.898 1.00 94.62 77 GLN A N 1
ATOM 572 C CA . GLN A 1 77 ? -9.819 0.251 1.597 1.00 94.62 77 GLN A CA 1
ATOM 573 C C . GLN A 1 77 ? -8.550 0.864 0.992 1.00 94.62 77 GLN A C 1
ATOM 575 O O . GLN A 1 77 ? -8.254 0.622 -0.173 1.00 94.62 77 GLN A O 1
ATOM 580 N N . ARG A 1 78 ? -7.746 1.578 1.790 1.00 94.56 78 ARG A N 1
ATOM 581 C CA . ARG A 1 78 ? -6.474 2.155 1.323 1.00 94.56 78 ARG A CA 1
ATOM 582 C C . ARG A 1 78 ? -5.487 1.093 0.850 1.00 94.56 78 ARG A C 1
ATOM 584 O O . ARG A 1 78 ? -4.800 1.297 -0.142 1.00 94.56 78 ARG A O 1
ATOM 591 N N . LEU A 1 79 ? -5.418 -0.047 1.532 1.00 96.12 79 LEU A N 1
ATOM 592 C CA . LEU A 1 79 ? -4.567 -1.158 1.108 1.00 96.12 79 LEU A CA 1
ATOM 593 C C . LEU A 1 79 ? -5.060 -1.778 -0.210 1.00 96.12 79 LEU A C 1
ATOM 595 O O . LEU A 1 79 ? -4.242 -2.090 -1.074 1.00 96.12 79 LEU A O 1
ATOM 599 N N . ILE A 1 80 ? -6.378 -1.905 -0.402 1.00 96.69 80 ILE A N 1
ATOM 600 C CA . ILE A 1 80 ? -6.964 -2.351 -1.677 1.00 96.69 80 ILE A CA 1
ATOM 601 C C . ILE A 1 80 ? -6.614 -1.370 -2.802 1.00 96.69 80 ILE A C 1
ATOM 603 O O . ILE A 1 80 ? -6.156 -1.802 -3.863 1.00 96.69 80 ILE A O 1
ATOM 607 N N . ASP A 1 81 ? -6.767 -0.065 -2.561 1.00 96.25 81 ASP A N 1
ATOM 608 C CA . ASP A 1 81 ? -6.432 0.980 -3.531 1.00 96.25 81 ASP A CA 1
ATOM 609 C C . ASP A 1 81 ? -4.956 0.876 -3.954 1.00 96.25 81 ASP A C 1
ATOM 611 O O . ASP A 1 81 ? -4.665 0.781 -5.151 1.00 96.25 81 ASP A O 1
ATOM 615 N N . VAL A 1 82 ? -4.033 0.756 -2.988 1.00 97.25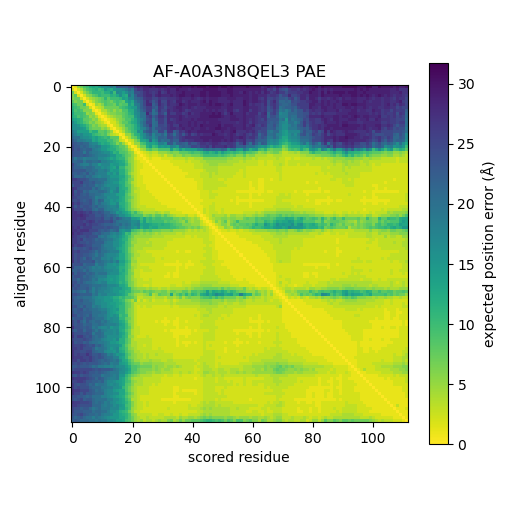 82 VAL A N 1
ATOM 616 C CA . VAL A 1 82 ? -2.598 0.569 -3.261 1.00 97.25 82 VAL A CA 1
ATOM 617 C C . VAL A 1 82 ? -2.349 -0.703 -4.067 1.00 97.25 82 VAL A C 1
ATOM 619 O O . VAL A 1 82 ? -1.574 -0.679 -5.023 1.00 97.25 82 VAL A O 1
ATOM 622 N N . ALA A 1 83 ? -2.996 -1.821 -3.731 1.00 97.12 83 ALA A N 1
ATOM 623 C CA . ALA A 1 83 ? -2.815 -3.072 -4.462 1.00 97.12 83 ALA A CA 1
ATOM 624 C C . ALA A 1 83 ? -3.286 -2.965 -5.922 1.00 97.12 83 ALA A C 1
ATOM 626 O O . ALA A 1 83 ? -2.642 -3.490 -6.832 1.00 97.12 83 ALA A O 1
ATOM 627 N N . ILE A 1 84 ? -4.398 -2.277 -6.179 1.00 96.75 84 ILE A N 1
ATOM 628 C CA . ILE A 1 84 ? -4.876 -2.020 -7.543 1.00 96.75 84 ILE A CA 1
ATOM 629 C C . ILE A 1 84 ? -3.877 -1.129 -8.283 1.00 96.75 84 ILE A C 1
ATOM 631 O O . ILE A 1 84 ? -3.432 -1.477 -9.380 1.00 96.75 84 ILE A O 1
ATOM 635 N N . ARG A 1 85 ? -3.462 -0.014 -7.676 1.00 95.69 85 ARG A N 1
ATOM 636 C CA . ARG A 1 85 ? -2.526 0.927 -8.303 1.00 95.69 85 ARG A CA 1
ATOM 637 C C . ARG A 1 85 ? -1.155 0.322 -8.547 1.00 95.69 85 ARG A C 1
ATOM 639 O O . ARG A 1 85 ? -0.576 0.571 -9.596 1.00 95.69 85 ARG A O 1
ATOM 646 N N . ALA A 1 86 ? -0.663 -0.528 -7.653 1.00 95.75 86 ALA A N 1
ATOM 647 C CA . ALA A 1 86 ? 0.586 -1.253 -7.842 1.00 95.75 86 ALA A CA 1
ATOM 648 C C . ALA A 1 86 ? 0.518 -2.208 -9.047 1.00 95.75 86 ALA A C 1
ATOM 650 O O . ALA A 1 86 ? 1.480 -2.277 -9.808 1.00 95.75 86 ALA A O 1
ATOM 651 N N . ARG A 1 87 ? -0.619 -2.880 -9.296 1.00 95.94 87 ARG A N 1
ATOM 652 C CA . ARG A 1 87 ? -0.816 -3.695 -10.516 1.00 95.94 87 ARG A CA 1
ATOM 653 C C . ARG A 1 87 ? -0.850 -2.836 -11.778 1.00 95.94 87 ARG A C 1
ATOM 655 O O . ARG A 1 87 ? -0.232 -3.191 -12.778 1.00 95.94 87 ARG A O 1
ATOM 662 N N . VAL A 1 88 ? -1.536 -1.694 -11.729 1.00 95.12 88 VAL A N 1
ATOM 663 C CA . VAL A 1 88 ? -1.566 -0.738 -12.848 1.00 95.12 88 VAL A CA 1
ATOM 664 C C . VAL A 1 88 ? -0.166 -0.198 -13.136 1.00 95.12 88 VAL A C 1
ATOM 666 O O . VAL A 1 88 ? 0.286 -0.227 -14.278 1.00 95.12 88 VAL A O 1
ATOM 669 N N . ALA A 1 89 ? 0.559 0.217 -12.100 1.00 93.31 89 ALA A N 1
ATOM 670 C CA . ALA A 1 89 ? 1.939 0.659 -12.208 1.00 93.31 89 ALA A CA 1
ATOM 671 C C . ALA A 1 89 ? 2.845 -0.458 -12.744 1.00 93.31 89 ALA A C 1
ATOM 673 O O . ALA A 1 89 ? 3.670 -0.176 -13.603 1.00 93.31 89 ALA A O 1
ATOM 674 N N . ALA A 1 90 ? 2.657 -1.721 -12.340 1.00 92.94 90 ALA A N 1
ATOM 675 C CA . ALA A 1 90 ? 3.405 -2.855 -12.891 1.00 92.94 90 ALA A CA 1
ATOM 676 C C . ALA A 1 90 ? 3.290 -2.932 -14.423 1.00 92.94 90 ALA A C 1
ATOM 678 O O . ALA A 1 90 ? 4.303 -3.095 -15.101 1.00 92.94 90 ALA A O 1
ATOM 679 N N . MET A 1 91 ? 2.077 -2.750 -14.962 1.00 92.69 91 MET A N 1
ATOM 680 C CA . MET A 1 91 ? 1.822 -2.737 -16.408 1.00 92.69 91 MET A CA 1
ATOM 681 C C . MET A 1 91 ? 2.417 -1.501 -17.093 1.00 92.69 91 MET A C 1
ATOM 683 O O . MET A 1 91 ? 3.032 -1.611 -18.149 1.00 92.69 91 MET A O 1
ATOM 687 N N . LEU A 1 92 ? 2.255 -0.315 -16.498 1.00 92.38 92 LEU A N 1
ATOM 688 C CA . LEU A 1 92 ? 2.694 0.948 -17.102 1.00 92.38 92 LEU A CA 1
ATOM 689 C C . LEU A 1 92 ? 4.213 1.145 -17.073 1.00 92.38 92 LEU A C 1
ATOM 691 O O . LEU A 1 92 ? 4.760 1.753 -17.999 1.00 92.38 92 LEU A O 1
ATOM 695 N N . LEU A 1 93 ? 4.855 0.667 -16.007 1.00 89.75 93 LEU A N 1
ATOM 696 C CA . LEU A 1 93 ? 6.285 0.785 -15.731 1.00 89.75 93 LEU A CA 1
ATOM 697 C C . LEU A 1 93 ? 7.094 -0.421 -16.225 1.00 89.75 93 LEU A C 1
ATOM 699 O O . LEU A 1 93 ? 8.319 -0.361 -16.229 1.00 89.75 93 LEU A O 1
ATOM 703 N N . ASN A 1 94 ? 6.418 -1.496 -16.647 1.00 89.81 94 ASN A N 1
ATOM 704 C CA . ASN A 1 94 ? 7.029 -2.783 -16.982 1.00 89.81 94 ASN A CA 1
ATOM 705 C C . ASN A 1 94 ? 7.887 -3.349 -15.830 1.00 89.81 94 ASN A C 1
ATOM 707 O O . ASN A 1 94 ? 9.006 -3.824 -16.026 1.00 89.81 94 ASN A O 1
ATOM 711 N N . THR A 1 95 ? 7.352 -3.283 -14.608 1.00 89.50 95 THR A N 1
ATOM 712 C CA . THR A 1 95 ? 8.063 -3.675 -13.383 1.00 89.50 95 THR A CA 1
ATOM 713 C C . THR A 1 95 ? 7.422 -4.922 -12.778 1.00 89.50 95 THR A C 1
ATOM 715 O O . THR A 1 95 ? 6.496 -4.806 -11.970 1.00 89.50 95 THR A O 1
ATOM 718 N N . PRO A 1 96 ? 7.909 -6.135 -13.104 1.00 88.56 96 PRO A N 1
ATOM 719 C CA . PRO A 1 96 ? 7.271 -7.383 -12.680 1.00 88.56 96 PRO A CA 1
ATOM 720 C C . PRO A 1 96 ? 7.287 -7.583 -11.159 1.00 88.56 96 PRO A C 1
ATOM 722 O O . PRO A 1 96 ? 6.426 -8.275 -10.626 1.00 88.56 96 PRO A O 1
ATOM 725 N N . ALA A 1 97 ? 8.219 -6.939 -10.446 1.00 91.00 97 ALA A N 1
ATOM 726 C CA . ALA A 1 97 ? 8.305 -6.978 -8.987 1.00 91.00 97 ALA A CA 1
ATOM 727 C C . ALA A 1 97 ? 7.114 -6.304 -8.274 1.00 91.00 97 ALA A C 1
ATOM 729 O O . ALA A 1 97 ? 6.845 -6.619 -7.115 1.00 91.00 97 ALA A O 1
ATOM 730 N N . LEU A 1 98 ? 6.374 -5.413 -8.948 1.00 93.31 98 LEU A N 1
ATOM 731 C CA . LEU A 1 98 ? 5.187 -4.770 -8.374 1.00 93.31 98 LEU A CA 1
ATOM 732 C C . LEU A 1 98 ? 3.993 -5.728 -8.269 1.00 93.31 98 LEU A C 1
ATOM 734 O O . LEU A 1 98 ? 3.186 -5.589 -7.355 1.00 93.31 98 LEU A O 1
ATOM 738 N N . THR A 1 99 ? 3.895 -6.731 -9.143 1.00 94.00 99 THR A N 1
ATOM 739 C CA . THR A 1 99 ? 2.801 -7.714 -9.142 1.00 94.00 99 THR A CA 1
ATOM 740 C C . THR A 1 99 ? 2.738 -8.559 -7.859 1.00 94.00 99 THR A C 1
ATOM 742 O O . THR A 1 99 ? 1.679 -8.582 -7.226 1.00 94.00 99 THR A O 1
ATOM 745 N N . PRO A 1 100 ? 3.823 -9.229 -7.410 1.00 95.19 100 PRO A N 1
ATOM 746 C CA . PRO A 1 100 ? 3.798 -9.972 -6.152 1.00 95.19 100 PRO A CA 1
ATOM 747 C C . PRO A 1 100 ? 3.674 -9.049 -4.931 1.00 95.19 100 PRO A C 1
ATOM 749 O O . PRO A 1 100 ? 3.021 -9.424 -3.959 1.00 95.19 100 PRO A O 1
ATOM 752 N N . ALA A 1 101 ? 4.224 -7.829 -4.982 1.00 94.56 101 ALA A N 1
ATOM 753 C CA . ALA A 1 101 ? 4.048 -6.841 -3.916 1.00 94.56 101 ALA A CA 1
ATOM 754 C C . ALA A 1 101 ? 2.572 -6.424 -3.773 1.00 94.56 101 ALA A C 1
ATOM 756 O O . ALA A 1 101 ? 2.026 -6.429 -2.672 1.00 94.56 101 ALA A O 1
ATOM 757 N N . ALA A 1 102 ? 1.894 -6.159 -4.892 1.00 95.38 102 ALA A N 1
ATOM 758 C CA . ALA A 1 102 ? 0.467 -5.862 -4.918 1.00 95.38 102 ALA A CA 1
ATOM 759 C C . ALA A 1 102 ? -0.384 -7.020 -4.375 1.00 95.38 102 ALA A C 1
ATOM 761 O O . ALA A 1 102 ? -1.313 -6.793 -3.603 1.00 95.38 102 ALA A O 1
ATOM 762 N N . ALA A 1 103 ? -0.054 -8.263 -4.743 1.00 96.38 103 ALA A N 1
ATOM 763 C CA . ALA A 1 103 ? -0.749 -9.446 -4.240 1.00 96.38 103 ALA A CA 1
ATOM 764 C C . ALA A 1 103 ? -0.587 -9.618 -2.720 1.00 96.38 103 ALA A C 1
ATOM 766 O O . ALA A 1 103 ? -1.536 -10.012 -2.044 1.00 96.38 103 ALA A O 1
ATOM 767 N N . ALA A 1 104 ? 0.585 -9.287 -2.167 1.00 95.69 104 ALA A N 1
ATOM 768 C CA . ALA A 1 104 ? 0.812 -9.316 -0.725 1.00 95.69 104 ALA A CA 1
ATOM 769 C C . ALA A 1 104 ? -0.036 -8.268 0.016 1.00 95.69 104 ALA A C 1
ATOM 771 O O . ALA A 1 104 ? -0.618 -8.585 1.054 1.00 95.69 104 ALA A O 1
ATOM 772 N N . VAL A 1 105 ? -0.144 -7.047 -0.524 1.00 95.38 105 VAL A N 1
ATOM 773 C CA . VAL A 1 105 ? -0.996 -5.992 0.053 1.00 95.38 105 VAL A CA 1
ATOM 774 C C . VAL A 1 105 ? -2.476 -6.385 -0.004 1.00 95.38 105 VAL A C 1
ATOM 776 O O . VAL A 1 105 ? -3.168 -6.281 1.005 1.00 95.38 105 VAL A O 1
ATOM 779 N N . ASP A 1 106 ? -2.955 -6.894 -1.141 1.00 96.31 106 ASP A N 1
ATOM 780 C CA . ASP A 1 106 ? -4.345 -7.345 -1.308 1.00 96.31 106 ASP A CA 1
ATOM 781 C C . ASP A 1 106 ? -4.687 -8.511 -0.370 1.00 96.31 106 ASP A C 1
ATOM 783 O O . ASP A 1 106 ? -5.665 -8.466 0.374 1.00 96.31 106 ASP A O 1
ATOM 787 N N . GLY A 1 107 ? -3.822 -9.528 -0.318 1.00 94.00 107 GLY A N 1
ATOM 788 C CA . GLY A 1 107 ? -3.992 -10.660 0.590 1.00 94.00 107 GLY A CA 1
ATOM 789 C C . GLY A 1 107 ? -3.993 -10.248 2.064 1.00 94.00 107 GLY A C 1
ATOM 790 O O . GLY A 1 107 ? -4.654 -10.896 2.874 1.00 94.00 107 GLY A O 1
ATOM 791 N N . LEU A 1 108 ? -3.288 -9.170 2.422 1.00 93.62 108 LEU A N 1
ATOM 792 C CA . LEU A 1 108 ? -3.353 -8.587 3.758 1.00 93.62 108 LEU A CA 1
ATOM 793 C C . LEU A 1 108 ? -4.676 -7.847 3.976 1.00 93.62 108 LEU A C 1
ATOM 795 O O . LEU A 1 108 ? -5.335 -8.092 4.983 1.00 93.62 108 LEU A O 1
ATOM 799 N N . ALA A 1 109 ? -5.101 -7.012 3.028 1.00 93.44 109 ALA A N 1
ATOM 800 C CA . ALA A 1 109 ? -6.356 -6.269 3.110 1.00 93.44 109 ALA A CA 1
ATOM 801 C C . ALA A 1 109 ? -7.583 -7.187 3.237 1.00 93.44 109 ALA A C 1
ATOM 803 O O . ALA A 1 109 ? -8.509 -6.886 3.984 1.00 93.44 109 ALA A O 1
ATOM 804 N N . GLN A 1 110 ? -7.585 -8.339 2.564 1.00 92.75 110 GLN A N 1
ATOM 805 C CA . GLN A 1 110 ? -8.670 -9.323 2.652 1.00 92.75 110 GLN A CA 1
ATOM 806 C C . GLN A 1 110 ? -8.785 -9.988 4.032 1.00 92.75 110 GLN A C 1
ATOM 808 O O . GLN A 1 110 ? -9.862 -10.461 4.390 1.00 92.75 110 GLN A O 1
ATOM 813 N N . ARG A 1 111 ? -7.694 -10.021 4.808 1.00 89.44 111 ARG A N 1
ATOM 814 C CA . ARG A 1 111 ? -7.642 -10.594 6.167 1.00 89.44 111 ARG A CA 1
ATOM 815 C C . ARG A 1 111 ? -7.887 -9.555 7.265 1.00 89.44 111 ARG A C 1
ATOM 817 O O . ARG A 1 111 ? -7.990 -9.927 8.436 1.00 89.44 111 ARG A O 1
ATOM 824 N N . LEU A 1 112 ? -7.947 -8.274 6.897 1.00 84.75 112 LEU A N 1
ATOM 825 C CA . LEU A 1 112 ? -8.428 -7.190 7.750 1.00 84.75 112 LEU A CA 1
ATOM 826 C C . LEU A 1 112 ? -9.953 -7.149 7.718 1.00 84.75 112 LEU A C 1
ATOM 828 O O . LEU A 1 112 ? -10.511 -6.965 8.816 1.00 84.75 112 LEU A O 1
#

Secondary structure (DSSP, 8-state):
--HHHHHHHHHHHHHHHHTT--PPPHHHHHHHHHHHHHHHHHHHT--S-HHHHHHHHHHHHHHHHHHHHS-HHHHHHHHHHHHHHHHHHHHHHT-TTHHHHHHHHHHHHTT-

Solvent-accessible surface area (backbone atoms only — not comparable to full-atom values): 5945 Å² total; per-residue (Å²): 141,65,71,69,64,56,55,51,52,52,53,50,51,52,55,55,53,61,71,62,53,60,53,67,52,71,68,56,42,53,50,52,49,53,33,48,50,46,38,47,60,45,47,69,77,51,81,62,61,57,68,59,40,50,56,49,52,50,46,45,52,52,38,56,56,29,64,77,76,42,40,38,70,57,37,28,51,39,32,40,52,41,20,53,45,31,42,52,42,19,68,78,60,71,36,74,63,19,45,64,27,16,51,50,26,34,60,49,30,75,74,102

Nearest PDB structures (foldseek):
  2vk9-assembly1_A  TM=6.555E-01  e=3.481E+00  Clostridium novyi